Protein AF-A0AA37PDC7-F1 (afdb_monomer)

pLDDT: mean 75.15, std 7.84, range [56.03, 89.94]

Mean predicted aligned error: 8.25 Å

Foldseek 3D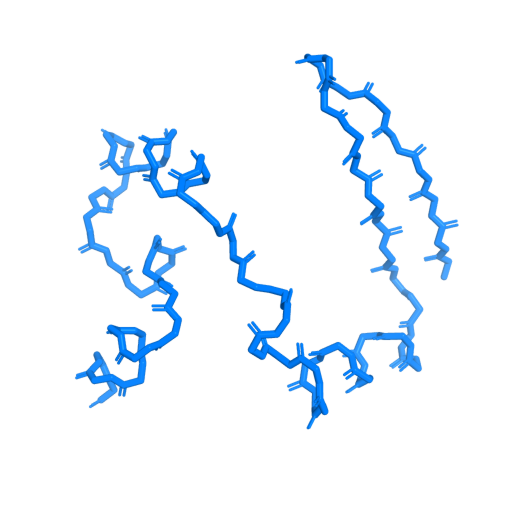i:
DWDWDQDPNDIDIDDPDPVVVCCCVPPVVVVDWPDPVQLVVCCVPPNDDLVNDDDPVNVVND

Radius of gyration: 13.21 Å; Cα contacts (8 Å, |Δi|>4): 50; chains: 1; bounding box: 28×32×23 Å

Solvent-accessible surface area (backbone atoms only — not comparable to full-atom values): 3882 Å² total; per-residue (Å²): 86,74,51,78,45,79,55,98,91,40,81,44,80,50,71,72,31,70,68,59,50,46,46,41,69,70,76,37,43,88,83,64,54,75,50,73,65,48,29,59,72,40,30,84,77,72,38,91,40,78,89,44,44,50,68,70,64,33,63,69,71,107

Structure (mmCIF, N/CA/C/O backbone):
data_AF-A0AA37PDC7-F1
#
_entry.id   AF-A0AA37PDC7-F1
#
loop_
_atom_site.group_PDB
_atom_site.id
_atom_site.type_symbol
_atom_site.label_atom_id
_atom_site.label_alt_id
_atom_site.label_comp_id
_atom_site.label_asym_id
_atom_site.label_entity_id
_atom_site.label_seq_id
_atom_site.pdbx_PDB_ins_code
_atom_site.Cartn_x
_atom_site.Cartn_y
_atom_site.Cartn_z
_atom_site.occupancy
_atom_site.B_iso_or_equiv
_atom_site.auth_seq_id
_atom_site.auth_comp_id
_atom_site.auth_asym_id
_atom_site.auth_atom_id
_atom_site.pdbx_PDB_model_num
ATOM 1 N N . MET A 1 1 ? -4.866 14.262 8.395 1.00 78.62 1 MET A N 1
ATOM 2 C CA . MET A 1 1 ? -4.068 15.032 7.405 1.00 78.62 1 MET A CA 1
ATOM 3 C C . MET A 1 1 ? -3.986 14.243 6.108 1.00 78.62 1 MET A C 1
ATOM 5 O O . MET A 1 1 ? -3.783 13.040 6.189 1.00 78.62 1 MET A O 1
ATOM 9 N N . THR A 1 2 ? -4.139 14.882 4.948 1.00 88.94 2 THR A N 1
ATOM 10 C CA . THR A 1 2 ? -4.036 14.232 3.628 1.00 88.94 2 THR A CA 1
ATOM 11 C C . THR A 1 2 ? -3.122 15.069 2.748 1.00 88.94 2 THR A C 1
ATOM 13 O O . THR A 1 2 ? -3.270 16.288 2.712 1.00 88.94 2 THR A O 1
ATOM 16 N N . PHE A 1 3 ? -2.176 14.438 2.065 1.00 86.19 3 PHE A N 1
ATOM 17 C CA . PHE A 1 3 ? -1.244 15.111 1.170 1.00 86.19 3 PHE A CA 1
ATOM 18 C C . PHE A 1 3 ? -0.976 14.268 -0.074 1.00 86.19 3 PHE A C 1
ATOM 20 O O . PHE A 1 3 ? -1.120 13.046 -0.079 1.00 86.19 3 PHE A O 1
ATOM 27 N N . GLU A 1 4 ? -0.589 14.945 -1.147 1.00 89.12 4 GLU A N 1
ATOM 28 C CA . GLU A 1 4 ? -0.256 14.326 -2.422 1.00 89.12 4 GLU A CA 1
ATOM 29 C C . GLU A 1 4 ? 1.254 14.384 -2.651 1.00 89.12 4 GLU A C 1
ATOM 31 O O . GLU A 1 4 ? 1.890 15.415 -2.440 1.00 89.12 4 GLU A O 1
ATOM 36 N N . VAL A 1 5 ? 1.829 13.275 -3.110 1.00 89.94 5 VAL A N 1
ATOM 37 C CA . VAL A 1 5 ? 3.242 13.167 -3.466 1.00 89.94 5 VAL A CA 1
ATOM 38 C C . VAL A 1 5 ? 3.357 12.572 -4.859 1.00 89.94 5 VAL A C 1
ATOM 40 O O . VAL A 1 5 ? 2.819 11.504 -5.133 1.00 89.94 5 VAL A O 1
ATOM 43 N N . ARG A 1 6 ? 4.124 13.209 -5.745 1.00 86.38 6 ARG A N 1
ATOM 44 C CA . ARG A 1 6 ? 4.554 12.578 -7.000 1.00 86.38 6 ARG A CA 1
ATOM 45 C C . ARG A 1 6 ? 5.946 11.986 -6.810 1.00 86.38 6 ARG A C 1
ATOM 47 O O . ARG A 1 6 ? 6.897 12.720 -6.557 1.00 86.38 6 ARG A O 1
ATOM 54 N N . ARG A 1 7 ? 6.082 10.663 -6.929 1.00 77.62 7 ARG A N 1
ATOM 55 C CA . ARG A 1 7 ? 7.370 9.949 -6.883 1.00 77.62 7 ARG A CA 1
ATOM 56 C C . ARG A 1 7 ? 7.518 9.058 -8.108 1.00 77.62 7 ARG A C 1
ATOM 58 O O . ARG A 1 7 ? 6.591 8.342 -8.457 1.00 77.62 7 ARG A O 1
ATOM 65 N N . MET A 1 8 ? 8.687 9.103 -8.754 1.00 78.31 8 MET A N 1
ATOM 66 C CA . MET A 1 8 ? 9.017 8.274 -9.929 1.00 78.31 8 MET A CA 1
ATOM 67 C C . MET A 1 8 ? 7.925 8.274 -11.022 1.00 78.31 8 MET A C 1
ATOM 69 O O . MET A 1 8 ? 7.581 7.234 -11.577 1.00 78.31 8 MET A O 1
ATOM 73 N N . GLY A 1 9 ? 7.333 9.443 -11.297 1.00 83.19 9 GLY A N 1
ATOM 74 C CA . GLY A 1 9 ? 6.255 9.593 -12.285 1.00 83.19 9 GLY A CA 1
ATOM 75 C C . GLY A 1 9 ? 4.874 9.104 -11.828 1.00 83.19 9 GLY A C 1
ATOM 76 O O . GLY A 1 9 ? 3.897 9.330 -12.535 1.00 83.19 9 GLY A O 1
ATOM 77 N N . ILE A 1 10 ? 4.765 8.508 -10.640 1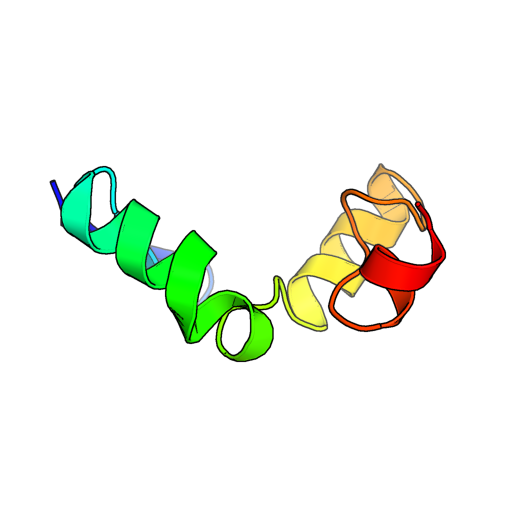.00 78.62 10 ILE A N 1
ATOM 78 C CA . ILE A 1 10 ? 3.507 8.045 -10.052 1.00 78.62 10 ILE A CA 1
ATOM 79 C C . ILE A 1 10 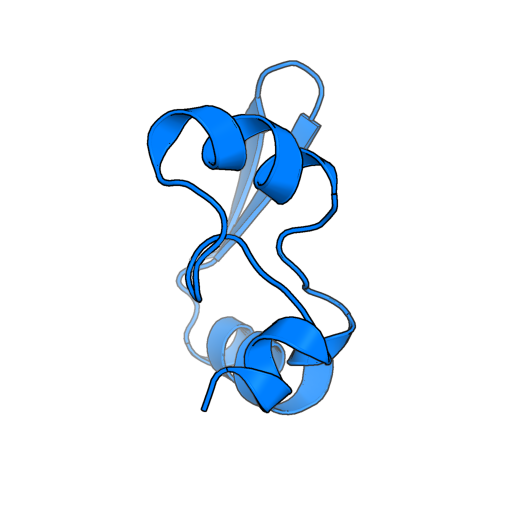? 2.988 9.076 -9.058 1.00 78.62 10 ILE A C 1
ATOM 81 O O . ILE A 1 10 ? 3.744 9.659 -8.278 1.00 78.62 10 ILE A O 1
ATOM 85 N N . ARG A 1 11 ? 1.675 9.285 -9.085 1.00 85.56 11 ARG A N 1
ATOM 86 C CA . ARG A 1 11 ? 0.950 10.084 -8.103 1.00 85.56 11 ARG A CA 1
ATOM 87 C C . ARG A 1 11 ? 0.529 9.195 -6.934 1.00 85.56 11 ARG A C 1
ATOM 89 O O . ARG A 1 11 ? -0.185 8.220 -7.132 1.00 85.56 11 ARG A O 1
ATOM 96 N N . TYR A 1 12 ? 0.941 9.571 -5.732 1.00 83.19 12 TYR A N 1
ATOM 97 C CA . TYR A 1 12 ? 0.551 8.953 -4.473 1.00 83.19 12 TYR A CA 1
ATOM 98 C C . TYR A 1 12 ? -0.293 9.938 -3.674 1.00 83.19 12 TYR A C 1
ATOM 100 O O . TYR A 1 12 ? 0.095 11.091 -3.493 1.00 83.19 12 TYR A O 1
ATOM 108 N N . VAL A 1 13 ? -1.431 9.476 -3.167 1.00 86.19 13 VAL A N 1
ATOM 109 C CA . VAL A 1 13 ? -2.230 10.218 -2.191 1.00 86.19 13 VAL A CA 1
ATOM 110 C C . VAL A 1 13 ? -2.062 9.513 -0.856 1.00 86.19 13 VAL A C 1
ATOM 112 O O . VAL A 1 13 ? -2.358 8.328 -0.738 1.00 86.19 13 VAL A O 1
ATOM 115 N N . VAL A 1 14 ? -1.546 10.228 0.138 1.00 82.62 14 VAL A N 1
ATOM 116 C CA . VAL A 1 14 ? -1.282 9.691 1.473 1.00 82.62 14 VAL A CA 1
ATOM 117 C C . VAL A 1 14 ? -2.203 10.388 2.457 1.00 82.62 14 VAL A C 1
ATOM 119 O O . VAL A 1 14 ? -2.236 11.617 2.532 1.00 82.62 14 VAL A O 1
ATOM 122 N N . THR A 1 15 ? -2.957 9.605 3.222 1.00 85.12 15 THR A N 1
ATOM 123 C CA . THR A 1 15 ? -3.854 10.125 4.250 1.00 85.12 15 THR A CA 1
ATOM 124 C C . THR A 1 15 ? -3.598 9.466 5.600 1.00 85.12 15 THR A C 1
ATOM 126 O O . THR A 1 15 ? -3.471 8.252 5.707 1.00 85.12 15 THR A O 1
ATOM 129 N N . ALA A 1 16 ? -3.519 10.300 6.632 1.00 85.06 16 ALA A N 1
ATOM 130 C CA . ALA A 1 16 ? -3.572 9.933 8.043 1.00 85.06 16 ALA A CA 1
ATOM 131 C C . ALA A 1 16 ? -4.857 10.481 8.695 1.00 85.06 16 ALA A C 1
ATOM 133 O O . ALA A 1 16 ? -4.907 10.723 9.899 1.00 85.06 16 ALA A O 1
ATOM 134 N N . ASP A 1 17 ? -5.873 10.801 7.890 1.00 88.00 17 ASP A N 1
ATOM 135 C CA . ASP A 1 17 ? -7.183 11.205 8.383 1.00 88.00 17 ASP A CA 1
ATOM 136 C C . ASP A 1 17 ? -8.018 9.967 8.771 1.00 88.00 17 ASP A C 1
ATOM 138 O O . ASP A 1 17 ? -8.253 9.100 7.927 1.00 88.00 17 ASP A O 1
ATOM 142 N N . PRO A 1 18 ? -8.478 9.849 10.029 1.00 83.69 18 PRO A N 1
ATOM 143 C CA . PRO A 1 18 ? -9.150 8.644 10.507 1.00 83.69 18 PRO A CA 1
ATOM 144 C C . PRO A 1 18 ? -10.504 8.391 9.836 1.00 83.69 18 PRO A C 1
ATOM 146 O O . PRO A 1 18 ? -10.926 7.239 9.767 1.00 83.69 18 PRO A O 1
ATOM 149 N N . VAL A 1 19 ? -11.191 9.424 9.335 1.00 86.38 19 VAL A N 1
ATOM 150 C CA . VAL A 1 19 ? -12.442 9.251 8.576 1.00 86.38 19 VAL A CA 1
ATOM 151 C C . VAL A 1 19 ? -12.132 8.640 7.213 1.00 86.38 19 VAL A C 1
ATOM 153 O O . VAL A 1 19 ? -12.741 7.644 6.829 1.00 86.38 19 VAL A O 1
ATOM 156 N N . SER A 1 20 ? -11.124 9.176 6.529 1.00 82.25 20 SER A N 1
ATOM 157 C CA . SER A 1 20 ? -10.659 8.682 5.232 1.00 82.25 20 SER A CA 1
ATOM 158 C C . SER A 1 20 ? -10.125 7.248 5.323 1.00 82.25 20 SER A C 1
ATOM 160 O O . SER A 1 20 ? -10.469 6.412 4.493 1.00 82.25 20 SER A O 1
ATOM 162 N N . ILE A 1 21 ? -9.357 6.926 6.371 1.00 81.94 21 ILE A N 1
ATOM 163 C CA . ILE A 1 21 ? -8.852 5.567 6.626 1.00 81.94 21 ILE A CA 1
ATOM 164 C C . ILE A 1 21 ? -10.005 4.586 6.856 1.00 81.94 21 ILE A C 1
ATOM 166 O O . ILE A 1 21 ? -9.998 3.494 6.293 1.00 81.94 21 ILE A O 1
ATOM 170 N N . LYS A 1 22 ? -11.011 4.959 7.657 1.00 83.25 22 LYS A N 1
ATOM 171 C CA . LYS A 1 22 ? -12.182 4.102 7.896 1.00 83.25 22 LYS A CA 1
ATOM 172 C C . LYS A 1 22 ? -12.996 3.876 6.628 1.00 83.25 22 LYS A C 1
ATOM 174 O O . LYS A 1 22 ? -13.440 2.758 6.409 1.00 83.25 22 LYS A O 1
ATOM 179 N N . ALA A 1 23 ? -13.178 4.901 5.799 1.00 83.25 23 ALA A N 1
ATOM 180 C CA . ALA A 1 23 ? -13.861 4.750 4.517 1.00 83.25 23 ALA A CA 1
ATOM 181 C C . ALA A 1 23 ? -13.076 3.825 3.568 1.00 83.25 23 ALA A C 1
ATOM 183 O O . ALA A 1 23 ? -13.651 2.933 2.951 1.00 83.25 23 ALA A O 1
ATOM 184 N N . LEU A 1 24 ? -11.754 3.986 3.497 1.00 78.81 24 LEU A N 1
ATOM 185 C CA . LEU A 1 24 ? -10.901 3.180 2.626 1.00 78.81 24 LEU A CA 1
ATOM 186 C C . LEU A 1 24 ? -10.849 1.709 3.060 1.00 78.81 24 LEU A C 1
ATOM 188 O O . LEU A 1 24 ? -11.022 0.824 2.233 1.00 78.81 24 LEU A O 1
ATOM 192 N N . LEU A 1 25 ? -10.664 1.439 4.354 1.00 75.25 25 LEU A N 1
ATOM 193 C CA . LEU A 1 25 ? -10.584 0.069 4.874 1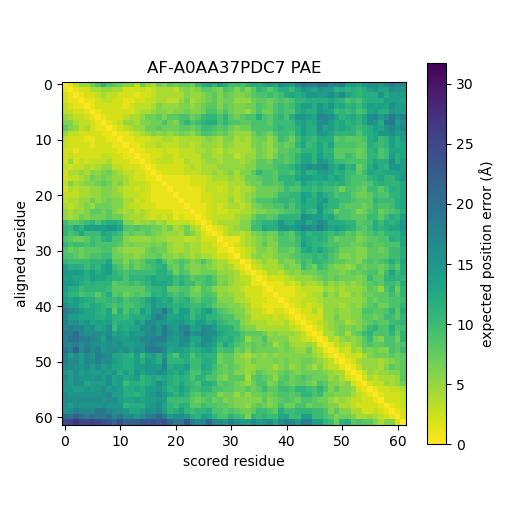.00 75.25 25 LEU A CA 1
ATOM 194 C C . LEU A 1 25 ? -11.954 -0.592 5.069 1.00 75.25 25 LEU A C 1
ATOM 196 O O . LEU A 1 25 ? -12.043 -1.815 5.061 1.00 75.25 25 LEU A O 1
ATOM 200 N N . GLY A 1 26 ? -13.002 0.198 5.307 1.00 75.81 26 GLY A N 1
ATOM 201 C CA . GLY A 1 26 ? -14.316 -0.301 5.708 1.00 75.81 26 GLY A CA 1
ATOM 202 C C . GLY A 1 26 ? -15.327 -0.441 4.576 1.00 75.81 26 GLY A C 1
ATOM 203 O O . GLY A 1 26 ? -16.202 -1.295 4.675 1.00 75.81 26 GLY A O 1
ATOM 204 N N . THR A 1 27 ? -15.249 0.382 3.525 1.00 72.38 27 THR A N 1
ATOM 205 C CA . THR A 1 27 ? -16.264 0.380 2.453 1.00 72.38 27 THR A CA 1
ATOM 206 C C . THR A 1 27 ? -15.703 0.303 1.042 1.00 72.38 27 THR A C 1
ATOM 208 O O . THR A 1 27 ? -16.426 -0.123 0.151 1.00 72.38 27 THR A O 1
ATOM 211 N N . GLN A 1 28 ? -14.448 0.694 0.825 1.00 68.88 28 GLN A N 1
ATOM 212 C CA . GLN A 1 28 ? -13.845 0.771 -0.513 1.00 68.88 28 GLN A CA 1
ATOM 213 C C . GLN A 1 28 ? -12.583 -0.090 -0.637 1.00 68.88 28 GLN A C 1
ATOM 215 O O . GLN A 1 28 ? -11.744 0.162 -1.492 1.00 68.88 28 GLN A O 1
ATOM 220 N N . PHE A 1 29 ? -12.413 -1.101 0.219 1.00 70.06 29 PHE A N 1
ATOM 221 C CA . PHE A 1 29 ? -11.173 -1.881 0.250 1.00 70.06 29 PHE A CA 1
ATOM 222 C C . PHE A 1 29 ? -10.846 -2.522 -1.110 1.00 70.06 29 PHE A C 1
ATOM 224 O O . PHE A 1 29 ? -9.693 -2.488 -1.536 1.00 70.06 29 PHE A O 1
ATOM 231 N N . ASP A 1 30 ? -11.864 -3.020 -1.820 1.00 70.69 30 ASP A N 1
ATOM 232 C CA . ASP A 1 30 ? -11.715 -3.622 -3.152 1.00 70.69 30 ASP A CA 1
ATOM 233 C C . ASP A 1 30 ? -11.248 -2.621 -4.226 1.00 70.69 30 ASP A C 1
ATOM 235 O O . ASP A 1 30 ? -10.556 -3.008 -5.168 1.00 70.69 30 ASP A O 1
ATOM 239 N N . ASP A 1 31 ? -11.551 -1.329 -4.061 1.00 71.81 31 ASP A N 1
ATOM 240 C CA . ASP A 1 31 ? -11.138 -0.264 -4.986 1.00 71.81 31 ASP A CA 1
ATOM 241 C C . ASP A 1 31 ? -9.692 0.211 -4.734 1.00 71.81 31 ASP A C 1
ATOM 243 O O . ASP A 1 31 ? -9.080 0.845 -5.598 1.00 71.81 31 ASP A O 1
ATOM 247 N N . PHE A 1 32 ? -9.119 -0.097 -3.561 1.00 72.00 32 PHE A N 1
ATOM 248 C CA . PHE A 1 32 ? -7.801 0.374 -3.113 1.00 72.00 32 PHE A CA 1
ATOM 249 C C . PHE A 1 32 ? -6.799 -0.767 -2.851 1.00 72.00 32 PHE A C 1
ATOM 251 O O . PHE A 1 32 ? -6.046 -0.741 -1.873 1.00 72.00 32 PHE A O 1
ATOM 258 N N . GLY A 1 33 ? -6.741 -1.755 -3.750 1.00 69.81 33 GLY A N 1
ATOM 259 C CA . GLY A 1 33 ? -5.669 -2.758 -3.759 1.00 69.81 33 GLY A CA 1
ATOM 260 C C . GLY A 1 33 ? -4.273 -2.133 -3.938 1.00 69.81 33 GLY A C 1
ATOM 261 O O . GLY A 1 33 ? -4.120 -1.074 -4.550 1.00 69.81 33 GLY A O 1
ATOM 262 N N . LYS A 1 34 ? -3.223 -2.793 -3.431 1.00 71.75 34 LYS A N 1
ATOM 263 C CA . LYS A 1 34 ? -1.812 -2.395 -3.634 1.00 71.75 34 LYS A CA 1
ATOM 264 C C . LYS A 1 34 ? -1.446 -2.364 -5.125 1.00 71.75 34 LYS A C 1
ATOM 266 O O . LYS A 1 34 ? -0.588 -1.580 -5.538 1.00 71.75 34 LYS A O 1
ATOM 271 N N . GLY A 1 35 ? -2.128 -3.179 -5.928 1.00 71.94 35 GLY A N 1
ATOM 272 C CA . GLY A 1 35 ? -2.060 -3.210 -7.382 1.00 71.94 35 GLY A CA 1
ATOM 273 C C . GLY A 1 35 ? -0.823 -3.934 -7.912 1.00 71.94 35 GLY A C 1
ATOM 274 O O . GLY A 1 35 ? 0.170 -4.146 -7.210 1.00 71.94 35 GLY A O 1
ATOM 275 N N . ASP A 1 36 ? -0.852 -4.280 -9.202 1.00 70.69 36 ASP A N 1
ATOM 276 C CA . ASP A 1 36 ? 0.165 -5.145 -9.814 1.00 70.69 36 ASP A CA 1
ATOM 277 C C . ASP A 1 36 ? 1.593 -4.600 -9.711 1.00 70.69 36 ASP A C 1
ATOM 279 O O . ASP A 1 36 ? 2.560 -5.361 -9.709 1.00 70.69 36 ASP A O 1
ATOM 283 N N . ARG A 1 37 ? 1.754 -3.274 -9.659 1.00 71.12 37 ARG A N 1
ATOM 284 C CA . ARG A 1 37 ? 3.079 -2.664 -9.532 1.00 71.12 37 ARG A CA 1
ATOM 285 C C . ARG A 1 37 ? 3.681 -2.907 -8.154 1.00 71.12 37 ARG A C 1
ATOM 287 O O . ARG A 1 37 ? 4.840 -3.286 -8.084 1.00 71.12 37 ARG A O 1
ATOM 294 N N . PHE A 1 38 ? 2.905 -2.733 -7.088 1.00 72.31 38 PHE A N 1
ATOM 295 C CA . PHE A 1 38 ? 3.381 -3.015 -5.737 1.00 72.31 38 PHE A CA 1
ATOM 296 C C . PHE A 1 38 ? 3.715 -4.500 -5.583 1.00 72.31 38 PHE A C 1
ATOM 298 O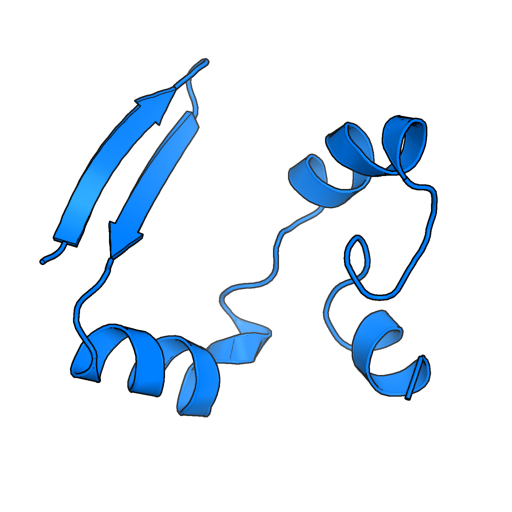 O . PHE A 1 38 ? 4.783 -4.837 -5.082 1.00 72.31 38 PHE A O 1
ATOM 305 N N . LEU A 1 39 ? 2.846 -5.373 -6.102 1.00 70.62 39 LEU A N 1
ATOM 306 C CA . LEU A 1 39 ? 3.090 -6.810 -6.211 1.00 70.62 39 LEU A CA 1
ATOM 307 C C . LEU A 1 39 ? 4.436 -7.108 -6.875 1.00 70.62 39 LEU A C 1
ATOM 309 O O . LEU A 1 39 ? 5.246 -7.816 -6.294 1.00 70.62 39 LEU A O 1
ATOM 313 N N . ARG A 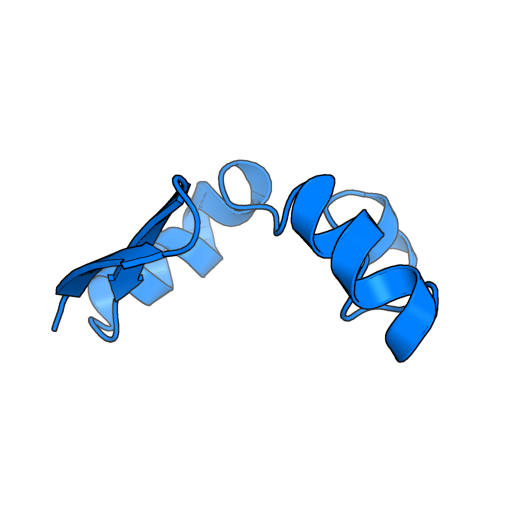1 40 ? 4.694 -6.568 -8.072 1.00 73.50 40 ARG A N 1
ATOM 314 C CA . ARG A 1 40 ? 5.952 -6.803 -8.800 1.00 73.50 40 ARG A CA 1
ATOM 315 C C . ARG A 1 40 ? 7.168 -6.254 -8.061 1.00 73.50 40 ARG A C 1
ATOM 317 O O . ARG A 1 40 ? 8.133 -6.987 -7.894 1.00 73.50 40 ARG A O 1
ATOM 324 N N . ASP A 1 41 ? 7.098 -5.007 -7.602 1.00 74.00 41 ASP A N 1
ATOM 325 C CA . ASP A 1 41 ? 8.233 -4.317 -6.982 1.00 74.00 41 ASP A CA 1
ATOM 326 C C . ASP A 1 41 ? 8.635 -4.979 -5.646 1.00 74.00 41 ASP A C 1
ATOM 328 O O . ASP A 1 41 ? 9.814 -5.018 -5.302 1.00 74.00 41 ASP A O 1
ATOM 332 N N . TRP A 1 42 ? 7.672 -5.534 -4.898 1.00 69.88 42 TRP A N 1
ATOM 333 C CA . TRP A 1 42 ? 7.919 -6.150 -3.588 1.00 69.88 42 TRP A CA 1
ATOM 334 C C . TRP A 1 42 ? 8.032 -7.676 -3.614 1.00 69.88 42 TRP A C 1
ATOM 336 O O . TRP A 1 42 ? 8.603 -8.245 -2.682 1.00 69.88 42 TRP A O 1
ATOM 346 N N . LYS A 1 43 ? 7.546 -8.360 -4.660 1.00 72.75 43 LYS A N 1
ATOM 347 C CA . LYS A 1 43 ? 7.645 -9.826 -4.783 1.00 72.75 43 LYS A CA 1
ATOM 348 C C . LYS A 1 43 ? 9.091 -10.308 -4.707 1.00 72.75 43 LYS A C 1
ATOM 350 O O . LYS A 1 43 ? 9.346 -11.305 -4.042 1.00 72.75 43 LYS A O 1
ATOM 355 N N . ASP A 1 44 ? 10.023 -9.600 -5.331 1.00 74.06 44 ASP A N 1
ATOM 356 C CA . ASP A 1 44 ? 11.433 -10.009 -5.343 1.00 74.06 44 ASP A CA 1
ATOM 357 C C . ASP A 1 44 ? 12.146 -9.712 -4.011 1.00 74.06 44 ASP A C 1
ATOM 359 O O . ASP A 1 44 ? 13.187 -10.296 -3.722 1.00 74.06 44 ASP A O 1
ATOM 363 N N . ILE A 1 45 ? 11.571 -8.840 -3.173 1.00 73.00 45 ILE A N 1
ATOM 364 C CA . ILE A 1 45 ? 12.140 -8.451 -1.874 1.00 73.00 45 ILE A CA 1
ATOM 365 C C . ILE A 1 45 ? 11.610 -9.345 -0.747 1.00 73.00 45 ILE A C 1
ATOM 367 O O . ILE A 1 45 ? 12.381 -9.797 0.096 1.00 73.00 45 ILE A O 1
ATOM 371 N N . ILE A 1 46 ? 10.296 -9.591 -0.707 1.00 71.94 46 ILE A N 1
ATOM 372 C CA . ILE A 1 46 ? 9.625 -10.277 0.414 1.00 71.94 46 ILE A CA 1
ATOM 373 C C . ILE A 1 46 ? 8.805 -11.507 -0.006 1.00 71.94 46 ILE A C 1
ATOM 375 O O . ILE A 1 46 ? 8.144 -12.127 0.828 1.00 71.94 46 ILE A O 1
ATOM 379 N N . GLY A 1 47 ? 8.863 -11.899 -1.278 1.00 69.69 47 GLY A N 1
ATOM 380 C CA . GLY A 1 47 ? 8.135 -13.047 -1.808 1.00 69.69 47 GLY A CA 1
ATOM 381 C C . GLY A 1 47 ? 6.639 -12.792 -2.001 1.00 69.69 47 GLY A C 1
ATOM 382 O O . GLY A 1 47 ? 6.122 -11.682 -1.842 1.00 69.69 47 GLY A O 1
ATOM 383 N N . HIS A 1 48 ? 5.922 -13.853 -2.364 1.00 68.06 48 HIS A N 1
ATOM 384 C CA . HIS A 1 48 ? 4.464 -13.842 -2.454 1.00 68.06 48 HIS A CA 1
ATOM 385 C C . HIS A 1 48 ? 3.879 -14.171 -1.075 1.00 68.06 48 HIS A C 1
ATOM 387 O O . HIS A 1 48 ? 3.998 -15.300 -0.605 1.00 68.06 48 HIS A O 1
ATOM 393 N N . ASN A 1 49 ? 3.321 -13.176 -0.393 1.00 67.44 49 ASN A N 1
ATOM 394 C CA . ASN A 1 49 ? 2.827 -13.290 0.976 1.00 67.44 49 ASN A CA 1
ATOM 395 C C . ASN A 1 49 ? 1.598 -12.386 1.183 1.00 67.44 49 ASN A C 1
ATOM 397 O O . ASN A 1 49 ? 1.192 -11.656 0.277 1.00 67.44 49 ASN A O 1
ATOM 401 N N . VAL A 1 50 ? 1.016 -12.407 2.386 1.00 64.31 50 VAL A N 1
ATOM 402 C CA . VAL A 1 50 ? -0.156 -11.587 2.763 1.00 64.31 50 VAL A CA 1
ATOM 403 C C . VAL A 1 50 ? 0.082 -10.070 2.641 1.00 64.31 50 VAL A C 1
ATOM 405 O O . VAL A 1 50 ? -0.859 -9.293 2.516 1.00 64.31 50 VAL A O 1
ATOM 408 N N . PHE A 1 51 ? 1.340 -9.626 2.658 1.00 64.88 51 PHE A N 1
ATOM 409 C CA . PHE A 1 51 ? 1.718 -8.225 2.473 1.00 64.88 51 PHE A CA 1
ATOM 410 C C . PHE A 1 51 ? 1.888 -7.842 1.001 1.00 64.88 51 PHE A C 1
ATOM 412 O O . PHE A 1 51 ? 1.755 -6.662 0.683 1.00 64.88 51 PHE A O 1
ATOM 419 N N . THR A 1 52 ? 2.157 -8.798 0.108 1.00 64.62 52 THR A N 1
ATOM 420 C CA . THR A 1 52 ? 2.260 -8.545 -1.335 1.00 64.62 52 THR A CA 1
ATOM 421 C C . THR A 1 52 ? 0.989 -8.879 -2.099 1.00 64.62 52 THR A C 1
ATOM 423 O O . THR A 1 52 ? 0.772 -8.263 -3.126 1.00 64.62 52 THR A O 1
ATOM 426 N N . THR A 1 53 ? 0.125 -9.773 -1.620 1.00 68.44 53 THR A N 1
ATOM 427 C CA . THR A 1 53 ? -1.133 -10.160 -2.291 1.00 68.44 53 THR A CA 1
ATOM 428 C C . THR A 1 53 ? -2.295 -9.197 -2.029 1.00 68.44 53 THR A C 1
ATOM 430 O O . THR A 1 53 ? -2.378 -8.568 -0.974 1.00 68.44 53 THR A O 1
ATOM 433 N N . ASP A 1 54 ? -3.210 -9.097 -3.001 1.00 69.44 54 ASP A N 1
ATOM 434 C CA . ASP A 1 54 ? -4.446 -8.309 -2.918 1.00 69.44 54 ASP A CA 1
ATOM 435 C C . ASP A 1 54 ? -5.689 -9.152 -3.240 1.00 69.44 54 ASP A C 1
ATOM 437 O O . ASP A 1 54 ? -5.606 -10.231 -3.838 1.00 69.44 54 ASP A O 1
ATOM 441 N N . GLY A 1 55 ? -6.856 -8.621 -2.864 1.00 71.44 55 GLY A N 1
ATOM 442 C CA . GLY A 1 55 ? -8.165 -9.144 -3.245 1.00 71.44 55 GLY A CA 1
ATOM 443 C C . GLY A 1 55 ? -8.397 -10.580 -2.780 1.00 71.44 55 GLY A C 1
ATOM 444 O O . GLY A 1 55 ? -8.100 -10.943 -1.641 1.00 71.44 55 GLY A O 1
ATOM 445 N N . LYS A 1 56 ? -8.923 -11.420 -3.677 1.00 67.56 56 LYS A N 1
ATOM 446 C CA . LYS A 1 56 ? -9.267 -12.815 -3.370 1.00 67.56 56 LYS A CA 1
ATOM 447 C C . LYS A 1 56 ? -8.073 -13.632 -2.861 1.00 67.56 56 LYS A C 1
ATOM 449 O O . LYS A 1 56 ? -8.233 -14.403 -1.927 1.00 67.56 56 LYS A O 1
ATOM 454 N N . ALA A 1 57 ? -6.877 -13.411 -3.408 1.00 67.19 57 ALA A N 1
ATOM 455 C CA . ALA A 1 57 ? -5.674 -14.116 -2.964 1.00 67.19 57 ALA A CA 1
ATOM 456 C C . ALA A 1 57 ? -5.278 -13.758 -1.519 1.00 67.19 57 ALA A C 1
ATOM 458 O O . ALA A 1 57 ? -4.788 -14.617 -0.793 1.00 67.19 57 ALA A O 1
ATOM 459 N N . TRP A 1 58 ? -5.521 -12.515 -1.088 1.00 66.81 58 TRP A N 1
ATOM 460 C CA . TRP A 1 58 ? -5.345 -12.108 0.309 1.00 66.81 58 TRP A CA 1
ATOM 461 C C . TRP A 1 58 ? -6.412 -12.730 1.220 1.00 66.81 58 TRP A C 1
ATOM 463 O O . TRP A 1 58 ? -6.088 -13.223 2.298 1.00 66.81 58 TRP A O 1
ATO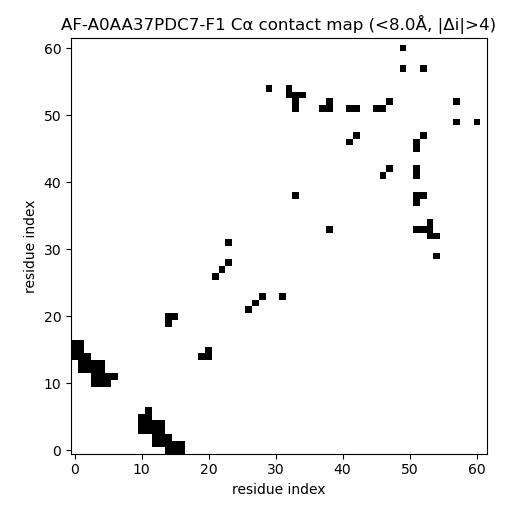M 473 N N . HIS A 1 59 ? -7.673 -12.753 0.775 1.00 65.44 59 HIS A N 1
ATOM 474 C CA . HIS A 1 59 ? -8.772 -13.379 1.516 1.00 65.44 59 HIS A CA 1
ATOM 475 C C . HIS A 1 59 ? -8.587 -14.889 1.704 1.00 65.44 59 HIS A C 1
ATOM 477 O O . HIS A 1 59 ? -8.870 -15.396 2.787 1.00 65.44 59 HIS A O 1
ATOM 483 N N . ASP A 1 60 ? -8.091 -15.580 0.679 1.00 69.38 60 ASP A N 1
ATOM 484 C CA . ASP A 1 60 ? -7.842 -17.024 0.697 1.00 69.38 60 ASP A CA 1
ATOM 485 C C . ASP A 1 60 ? -6.564 -17.390 1.489 1.00 69.38 60 ASP A C 1
ATOM 487 O O . ASP A 1 60 ? -6.360 -18.556 1.815 1.00 69.38 60 ASP A O 1
ATOM 491 N N . ALA A 1 61 ? -5.706 -16.412 1.822 1.00 62.22 61 ALA A N 1
ATOM 492 C CA . ALA A 1 61 ? -4.512 -16.599 2.657 1.00 62.22 61 ALA A CA 1
ATOM 493 C C . ALA A 1 61 ? -4.795 -16.541 4.175 1.00 62.22 61 ALA A C 1
ATOM 495 O O . ALA A 1 61 ? -3.850 -16.596 4.970 1.00 62.22 61 ALA A O 1
ATOM 496 N N . ARG A 1 62 ? -6.066 -16.389 4.571 1.00 56.03 62 ARG A N 1
ATOM 497 C CA . ARG A 1 62 ? -6.521 -16.380 5.968 1.00 56.03 62 ARG A CA 1
ATOM 498 C C . ARG A 1 62 ? -6.760 -17.783 6.520 1.00 56.03 62 ARG A C 1
ATOM 500 O O . ARG A 1 62 ? -7.372 -18.605 5.810 1.00 56.03 62 ARG A O 1
#

Organism: NCBI:txid700344

N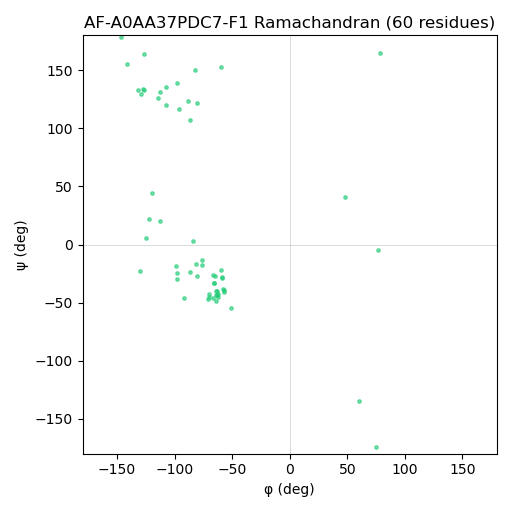earest PDB structures (foldseek):
  6bww-assembly1_A  TM=6.779E-01  e=7.867E-01  Oryctolagus cuniculus

InterPro domains:
  IPR036396 Cytochrome P450 superfamily [G3DSA:1.10.630.10] (1-62)
  IPR036396 Cytochrome P450 superfamily [SSF48264] (3-62)
  IPR047146 Cytochrome P450, E-class, CYP52, fungi [PTHR24287] (2-62)

Secondary structure (DSSP, 8-state):
-EEEEEETTEEEEEE--HHHHHHHHHT-GGGG--HHHHHHHHHHHH-SSTTT--HHHHHTT-

Sequence (62 aa):
MTFEVRRMGIRYVVTADP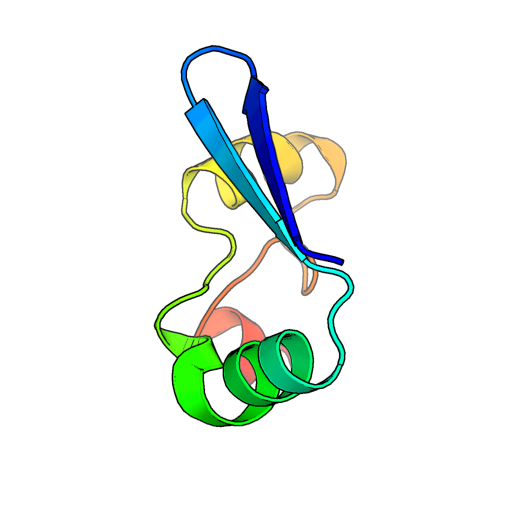VSIKALLGTQFDDFGKGDRFLRDWKDIIGHNVFTTDGKAWHDAR